Protein AF-A0A5C1AP42-F1 (afdb_monomer)

Mean predicted aligned error: 11.04 Å

pLDDT: mean 77.17, std 11.01, range [42.78, 95.25]

Organism: NCBI:txid2598579

Sequence (96 aa):
MSARLRRVKKIEAAVRRENPPPAWPGVVFVLEATPDRPPGRWVRPDGATEVLVYDPDGPKPDFRFPGNPLVLGGEIDPFAREAELRTDCRFVPAGG

Nearest PDB structures (foldseek):
  6j6x-assembly1_A  TM=2.980E-01  e=1.525E+00  Homo sapiens

Structure (mmCIF, N/CA/C/O backbone):
data_AF-A0A5C1AP42-F1
#
_entry.id   AF-A0A5C1AP42-F1
#
loop_
_atom_site.group_PDB
_atom_site.id
_atom_site.type_symbol
_atom_site.label_atom_id
_atom_site.label_alt_id
_atom_site.label_comp_id
_atom_site.label_asym_id
_atom_site.label_entity_id
_atom_site.label_seq_id
_atom_site.pdbx_PDB_ins_code
_atom_site.Cartn_x
_atom_site.Cartn_y
_atom_site.Cartn_z
_atom_site.occupancy
_atom_site.B_iso_or_equiv
_atom_site.auth_seq_id
_atom_site.auth_comp_id
_atom_site.auth_asym_id
_atom_site.auth_atom_id
_atom_site.pdbx_PDB_model_num
ATOM 1 N N . MET A 1 1 ? -2.661 12.582 35.891 1.00 66.69 1 MET A N 1
ATOM 2 C CA . MET A 1 1 ? -3.779 12.553 34.913 1.00 66.69 1 MET A CA 1
ATOM 3 C C . MET A 1 1 ? -5.110 12.539 35.665 1.00 66.69 1 MET A C 1
ATOM 5 O O . MET A 1 1 ? -5.276 11.703 36.548 1.00 66.69 1 MET A O 1
ATOM 9 N N . SER A 1 2 ? -6.023 13.476 35.389 1.00 88.88 2 SER A N 1
ATOM 10 C CA . SER A 1 2 ? -7.251 13.652 36.187 1.00 88.88 2 SER A CA 1
ATOM 11 C C . SER A 1 2 ? -8.249 12.494 36.015 1.00 88.88 2 SER A C 1
ATOM 13 O O . SER A 1 2 ? -8.244 11.784 35.006 1.00 88.88 2 SER A O 1
ATOM 15 N N . ALA A 1 3 ? -9.125 12.285 37.005 1.00 90.06 3 ALA A N 1
ATOM 16 C CA . ALA A 1 3 ? -10.180 11.264 36.947 1.00 90.06 3 ALA A CA 1
ATOM 17 C C . ALA A 1 3 ? -11.123 11.468 35.747 1.00 90.06 3 ALA A C 1
ATOM 19 O O . ALA A 1 3 ? -11.503 10.505 35.080 1.00 90.06 3 ALA A O 1
ATOM 20 N N . ARG A 1 4 ? -11.411 12.732 35.415 1.00 89.88 4 ARG A N 1
ATOM 21 C CA . ARG A 1 4 ? -12.188 13.120 34.234 1.00 89.88 4 ARG A CA 1
ATOM 22 C C . ARG A 1 4 ? -11.528 12.649 32.938 1.00 89.88 4 ARG A C 1
ATOM 24 O O . ARG A 1 4 ? -12.195 12.019 32.126 1.00 89.88 4 ARG A O 1
ATOM 31 N N . LEU A 1 5 ? -10.221 12.871 32.778 1.00 89.88 5 LEU A N 1
ATOM 32 C CA . LEU A 1 5 ? -9.499 12.469 31.566 1.00 89.88 5 LEU A CA 1
ATOM 33 C C . LEU A 1 5 ? -9.460 10.941 31.394 1.00 89.88 5 LEU A C 1
ATOM 35 O O . LEU A 1 5 ? -9.593 10.436 30.284 1.00 89.88 5 LEU A O 1
ATOM 39 N N . ARG A 1 6 ? -9.332 10.188 32.497 1.00 93.69 6 ARG A N 1
ATOM 40 C CA . ARG A 1 6 ? -9.398 8.715 32.474 1.00 93.69 6 ARG A CA 1
ATOM 41 C C . ARG A 1 6 ? -10.773 8.203 32.042 1.00 93.69 6 ARG A C 1
ATOM 43 O O . ARG A 1 6 ? -10.846 7.257 31.263 1.00 93.69 6 ARG A O 1
ATOM 50 N N . ARG A 1 7 ? -11.853 8.835 32.517 1.00 94.75 7 ARG A N 1
ATOM 51 C CA . ARG A 1 7 ? -13.228 8.485 32.130 1.00 94.75 7 ARG A CA 1
ATOM 52 C C . ARG A 1 7 ? -13.480 8.747 30.646 1.00 94.75 7 ARG A C 1
ATOM 54 O O . ARG A 1 7 ? -14.030 7.875 29.987 1.00 94.75 7 ARG A O 1
ATOM 61 N N . VAL A 1 8 ? -13.028 9.892 30.129 1.00 93.06 8 VAL A N 1
ATOM 62 C CA . VAL A 1 8 ? -13.138 10.232 28.699 1.00 93.06 8 VAL A CA 1
ATOM 63 C C . VAL A 1 8 ? -12.415 9.196 27.836 1.00 93.06 8 VAL A C 1
ATOM 65 O O . VAL A 1 8 ? -13.056 8.582 26.993 1.00 93.06 8 VAL A O 1
ATOM 68 N N . LYS A 1 9 ? -11.144 8.883 28.130 1.00 90.44 9 LYS A N 1
ATOM 69 C CA . LYS A 1 9 ? -10.381 7.866 27.378 1.00 90.44 9 LYS A CA 1
ATOM 70 C C . LYS A 1 9 ? -11.042 6.483 27.380 1.00 90.44 9 LYS A C 1
ATOM 72 O O . LYS A 1 9 ? -10.988 5.769 26.385 1.00 90.44 9 LYS A O 1
ATOM 77 N N . LYS A 1 10 ? -11.676 6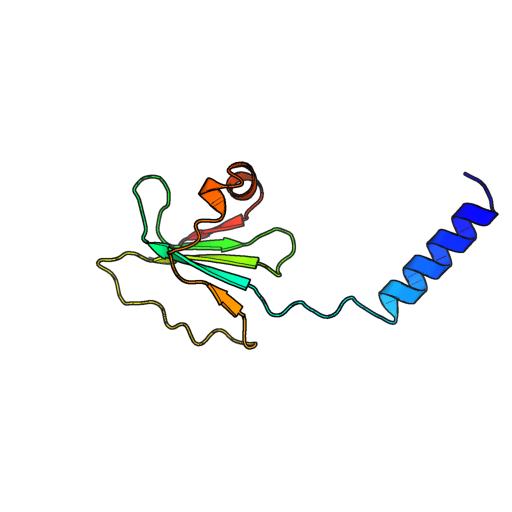.090 28.492 1.00 95.25 10 LYS A N 1
ATOM 78 C CA . LYS A 1 10 ? -12.391 4.806 28.593 1.00 95.25 10 LYS A CA 1
ATOM 79 C C . LYS A 1 10 ? -13.643 4.779 27.708 1.00 95.25 10 LYS A C 1
ATOM 81 O O . LYS A 1 10 ? -13.926 3.750 27.105 1.00 95.25 10 LYS A O 1
ATOM 86 N N . ILE A 1 11 ? -14.362 5.899 27.624 1.00 93.69 11 ILE A N 1
ATOM 87 C CA . ILE A 1 11 ? -15.524 6.055 26.739 1.00 93.69 11 ILE A CA 1
ATOM 88 C C . ILE A 1 11 ? -15.070 6.052 25.278 1.00 93.69 11 ILE A C 1
ATOM 90 O O . ILE A 1 11 ? -15.615 5.295 24.489 1.00 93.69 11 ILE A O 1
ATOM 94 N N . GLU A 1 12 ? -14.033 6.813 24.926 1.00 86.56 12 GLU A N 1
ATOM 95 C CA . GLU A 1 12 ? -13.476 6.834 23.565 1.00 86.56 12 GLU A CA 1
ATOM 96 C C . GLU A 1 12 ? -13.031 5.443 23.101 1.00 86.56 12 GLU A C 1
ATOM 98 O O . GLU A 1 12 ? -13.318 5.042 21.975 1.00 86.56 12 GLU A O 1
ATOM 103 N N . ALA A 1 13 ? -12.368 4.680 23.974 1.00 88.69 13 ALA A N 1
ATOM 104 C CA . ALA A 1 13 ? -11.967 3.310 23.672 1.00 88.69 13 ALA A CA 1
ATOM 105 C C . ALA A 1 13 ? -13.176 2.380 23.467 1.00 88.69 13 ALA A C 1
ATOM 107 O O . ALA A 1 13 ? -13.161 1.560 22.552 1.00 88.69 13 ALA A O 1
ATOM 108 N N . ALA A 1 14 ? -14.227 2.515 24.285 1.00 92.62 14 ALA A N 1
ATOM 109 C CA . ALA A 1 14 ? -15.459 1.743 24.125 1.00 92.62 14 ALA A CA 1
ATOM 110 C C . ALA A 1 14 ? -16.165 2.080 22.802 1.00 92.62 14 ALA A C 1
ATOM 112 O O . ALA A 1 14 ? -16.502 1.171 22.049 1.00 92.62 14 ALA A O 1
ATOM 113 N N . VAL A 1 15 ? -16.279 3.372 22.475 1.00 83.88 15 VAL A N 1
ATOM 114 C CA . VAL A 1 15 ? -16.877 3.852 21.221 1.00 83.88 15 VAL A CA 1
ATOM 115 C C . VAL A 1 15 ? -16.100 3.345 20.008 1.00 83.88 15 VAL A C 1
ATOM 117 O O . VAL A 1 15 ? -16.722 2.851 19.076 1.00 83.88 15 VAL A O 1
ATOM 120 N N . ARG A 1 16 ? -14.760 3.399 20.024 1.00 78.19 16 ARG A N 1
ATOM 121 C CA . ARG A 1 16 ? -13.912 2.861 18.939 1.00 78.19 16 ARG A CA 1
ATOM 122 C C . ARG A 1 16 ? -14.015 1.345 18.791 1.00 78.19 16 ARG A C 1
ATOM 124 O O . ARG A 1 16 ? -13.849 0.834 17.692 1.00 78.19 16 ARG A O 1
ATOM 131 N N . ARG A 1 17 ? -14.250 0.621 19.888 1.00 81.50 17 ARG A N 1
ATOM 132 C CA . ARG A 1 17 ? -14.438 -0.835 19.864 1.00 81.50 17 ARG A CA 1
ATOM 133 C C . ARG A 1 17 ? -15.797 -1.218 19.277 1.00 81.50 17 ARG A C 1
ATOM 135 O O . ARG A 1 17 ? -15.884 -2.213 18.573 1.00 81.50 17 ARG A O 1
ATOM 142 N N . GLU A 1 18 ? -16.838 -0.454 19.594 1.00 83.38 18 GLU A N 1
ATOM 143 C CA . GLU A 1 18 ? -18.202 -0.676 19.093 1.00 83.38 18 GLU A CA 1
ATOM 144 C C . GLU A 1 18 ? -18.390 -0.162 17.662 1.00 83.38 18 GLU A C 1
ATOM 146 O O . GLU A 1 18 ? -19.160 -0.731 16.897 1.00 83.38 18 GLU A O 1
ATOM 151 N N . ASN A 1 19 ? -17.651 0.883 17.292 1.00 70.06 19 ASN A N 1
ATOM 152 C CA . ASN A 1 19 ? -17.663 1.505 15.976 1.00 70.06 19 ASN A CA 1
ATOM 153 C C . ASN A 1 19 ? -16.221 1.543 15.461 1.00 70.06 19 ASN A C 1
ATOM 155 O O . ASN A 1 19 ? -15.570 2.595 15.535 1.00 70.06 19 ASN A O 1
ATOM 159 N N . PRO A 1 20 ? -15.680 0.397 15.003 1.00 65.94 20 PRO A N 1
ATOM 160 C CA . PRO A 1 20 ? -14.389 0.409 14.342 1.00 65.94 20 PRO A CA 1
ATOM 161 C C . PRO A 1 20 ? -14.470 1.394 13.168 1.00 65.94 20 PRO A C 1
ATOM 163 O O . PRO A 1 20 ? -15.511 1.455 12.504 1.00 65.94 20 PRO A O 1
ATOM 166 N N . PRO A 1 21 ? -13.417 2.195 12.912 1.00 57.25 21 PRO A N 1
ATOM 167 C CA . PRO A 1 21 ? -13.374 3.014 11.712 1.00 57.25 21 PRO A CA 1
ATOM 168 C C . PRO A 1 21 ? -13.717 2.128 10.513 1.00 57.25 21 PRO A C 1
ATOM 170 O O . PRO A 1 21 ? -13.242 0.985 10.479 1.00 57.25 21 PRO A O 1
ATOM 173 N N . PRO A 1 22 ? -14.530 2.605 9.554 1.00 54.56 22 PRO A N 1
ATOM 174 C CA . PRO A 1 22 ? -14.719 1.860 8.324 1.00 54.56 22 PRO A CA 1
ATOM 175 C C . PRO A 1 22 ? -13.334 1.517 7.778 1.00 54.56 22 PRO A C 1
ATOM 177 O O . PRO A 1 22 ? -12.453 2.381 7.739 1.00 54.56 22 PRO A O 1
ATOM 180 N N . ALA A 1 23 ? -13.128 0.244 7.431 1.00 54.25 23 ALA A N 1
ATOM 181 C CA . ALA A 1 23 ? -11.968 -0.137 6.649 1.00 54.25 23 ALA A CA 1
ATOM 182 C C . ALA A 1 23 ? -12.050 0.716 5.386 1.00 54.25 23 ALA A C 1
ATOM 184 O O . ALA A 1 23 ? -12.982 0.564 4.593 1.00 54.25 23 ALA A O 1
ATOM 185 N N . TRP A 1 24 ? -11.161 1.702 5.273 1.00 52.06 24 TRP A N 1
ATOM 186 C CA . TRP A 1 24 ? -11.068 2.500 4.063 1.00 52.06 24 TRP A CA 1
ATOM 187 C C . TRP A 1 24 ? -10.894 1.501 2.918 1.00 52.06 24 TRP A C 1
ATOM 189 O O . TRP A 1 24 ? -10.160 0.522 3.110 1.00 52.06 24 TRP A O 1
ATOM 199 N N . PRO A 1 25 ? -11.588 1.669 1.776 1.00 59.94 25 PRO A N 1
ATOM 200 C CA . PRO A 1 25 ? -11.286 0.840 0.621 1.00 59.94 25 PRO A CA 1
ATOM 201 C C . PRO A 1 25 ? -9.778 0.929 0.429 1.00 59.94 25 PRO A C 1
ATOM 203 O O . PRO A 1 25 ? -9.232 2.036 0.450 1.00 59.94 25 PRO A O 1
ATOM 206 N N . GLY A 1 26 ? -9.110 -0.226 0.367 1.00 67.31 26 GLY A N 1
ATOM 207 C CA . GLY A 1 26 ? -7.660 -0.235 0.250 1.00 67.31 26 GLY A CA 1
ATOM 208 C C . GLY A 1 26 ? -7.250 0.694 -0.895 1.00 67.31 26 GLY A C 1
ATOM 209 O O . GLY A 1 26 ? -7.945 0.758 -1.906 1.00 67.31 26 GLY A O 1
ATOM 210 N N . VAL A 1 27 ? -6.194 1.481 -0.750 1.00 73.25 27 VAL A N 1
ATOM 211 C CA . VAL A 1 27 ? -5.671 2.274 -1.870 1.00 73.25 27 VAL A CA 1
ATOM 212 C C . VAL A 1 27 ? -4.488 1.517 -2.432 1.00 73.25 27 VAL A C 1
ATOM 214 O O . VAL A 1 27 ? -3.563 1.200 -1.686 1.00 73.25 27 VAL A O 1
ATOM 217 N N . VAL A 1 28 ? -4.517 1.222 -3.731 1.00 77.88 28 VAL A N 1
ATOM 218 C CA . VAL A 1 28 ? -3.396 0.563 -4.403 1.00 77.88 28 VAL A CA 1
ATOM 219 C C . VAL A 1 28 ? -2.790 1.503 -5.432 1.00 77.88 28 VAL A C 1
ATOM 221 O O . VAL A 1 28 ? -3.436 1.836 -6.423 1.00 77.88 28 VAL A O 1
ATOM 224 N N . PHE A 1 29 ? -1.543 1.912 -5.210 1.00 82.56 29 PHE A N 1
ATOM 225 C CA . PHE A 1 29 ? -0.743 2.631 -6.202 1.00 82.56 29 PHE A CA 1
ATOM 226 C C . PHE A 1 29 ? -0.027 1.625 -7.095 1.00 82.56 29 PHE A C 1
ATOM 228 O O . PHE A 1 29 ? 0.626 0.724 -6.577 1.00 82.56 29 PHE A O 1
ATOM 235 N N . VAL A 1 30 ? -0.123 1.766 -8.414 1.00 83.94 30 VAL A N 1
ATOM 236 C CA . VAL A 1 30 ? 0.534 0.860 -9.368 1.00 83.94 30 VAL A CA 1
ATOM 237 C C . VAL A 1 30 ? 1.644 1.606 -10.091 1.00 83.94 30 VAL A C 1
ATOM 239 O O . VAL A 1 30 ? 1.368 2.532 -10.852 1.00 83.94 30 VAL A O 1
ATOM 242 N N . LEU A 1 31 ? 2.888 1.187 -9.874 1.00 85.62 31 LEU A N 1
ATOM 243 C CA . LEU A 1 31 ? 4.086 1.850 -10.385 1.00 85.62 31 LEU A CA 1
ATOM 244 C C . LEU A 1 31 ? 4.956 0.880 -11.187 1.00 85.62 31 LEU A C 1
ATOM 246 O O . LEU A 1 31 ? 5.030 -0.306 -10.875 1.00 85.62 31 LEU A O 1
ATOM 250 N N . GLU A 1 32 ? 5.674 1.405 -12.173 1.00 88.06 32 GLU A N 1
ATOM 251 C CA . GLU A 1 32 ? 6.718 0.652 -12.871 1.00 88.06 32 GLU A CA 1
ATOM 252 C C . GLU A 1 32 ? 7.955 0.489 -11.987 1.00 88.06 32 GLU A C 1
ATOM 254 O O . GLU A 1 32 ? 8.303 1.368 -11.185 1.00 88.06 32 GLU A O 1
ATOM 259 N N . ALA A 1 33 ? 8.622 -0.650 -12.121 1.00 87.31 33 ALA A N 1
ATOM 260 C CA . ALA A 1 33 ? 9.890 -0.900 -11.466 1.00 87.31 33 ALA A CA 1
ATOM 261 C C . ALA A 1 33 ? 10.976 0.047 -11.984 1.00 87.31 33 ALA A C 1
ATOM 263 O O . ALA A 1 33 ? 11.051 0.372 -13.166 1.00 87.31 33 ALA A O 1
ATOM 264 N N . THR A 1 34 ? 11.845 0.470 -11.074 1.00 85.50 34 THR A N 1
ATOM 265 C CA . THR A 1 34 ? 13.081 1.199 -11.380 1.00 85.50 34 THR A CA 1
ATOM 266 C C . THR A 1 34 ? 14.234 0.531 -10.628 1.00 85.50 34 THR A C 1
ATOM 268 O O . THR A 1 34 ? 13.975 -0.248 -9.707 1.00 85.50 34 THR A O 1
ATOM 271 N N . PRO A 1 35 ? 15.512 0.817 -10.945 1.00 82.56 35 PRO A N 1
ATOM 272 C CA . PRO A 1 35 ? 16.638 0.274 -10.176 1.00 82.56 35 PRO A CA 1
ATOM 273 C C . PRO A 1 35 ? 16.524 0.564 -8.674 1.00 82.56 35 PRO A C 1
ATOM 275 O O . PRO A 1 35 ? 16.839 -0.283 -7.841 1.00 82.56 35 PRO A O 1
ATOM 278 N N . ASP A 1 36 ? 15.990 1.737 -8.332 1.00 82.06 36 ASP A N 1
ATOM 279 C CA . ASP A 1 36 ? 15.748 2.128 -6.951 1.00 82.06 36 ASP A CA 1
ATOM 280 C C . ASP A 1 36 ? 14.466 1.535 -6.382 1.00 82.06 36 ASP A C 1
ATOM 282 O O . ASP A 1 36 ? 14.314 1.541 -5.172 1.00 82.06 36 ASP A O 1
ATOM 286 N N . ARG A 1 37 ? 13.527 1.037 -7.186 1.00 83.81 37 ARG A N 1
ATOM 287 C CA . ARG A 1 37 ? 12.231 0.512 -6.743 1.00 83.81 37 ARG A CA 1
ATOM 288 C C . ARG A 1 37 ? 12.002 -0.858 -7.392 1.00 83.81 37 ARG A C 1
ATOM 290 O O . ARG A 1 37 ? 11.383 -0.921 -8.455 1.00 83.81 37 ARG A O 1
ATOM 297 N N . PRO A 1 38 ? 12.496 -1.947 -6.773 1.00 86.62 38 PRO A N 1
ATOM 298 C CA . PRO A 1 38 ? 12.381 -3.277 -7.355 1.00 86.62 38 PRO A CA 1
ATOM 299 C C . PRO A 1 38 ? 10.919 -3.755 -7.386 1.00 86.62 38 PRO A C 1
ATOM 301 O O . PRO A 1 38 ? 10.119 -3.318 -6.545 1.00 86.62 38 PRO A O 1
ATOM 304 N N . PRO A 1 39 ? 10.573 -4.674 -8.310 1.00 87.69 39 PRO A N 1
ATOM 305 C CA . PRO A 1 39 ? 9.251 -5.284 -8.369 1.00 87.69 39 PRO A CA 1
ATOM 306 C C . PRO A 1 39 ? 8.849 -5.924 -7.037 1.00 87.69 39 PRO A C 1
ATOM 308 O O . PRO A 1 39 ? 9.640 -6.594 -6.366 1.00 87.69 39 PRO A O 1
ATOM 311 N N . GLY A 1 40 ? 7.592 -5.734 -6.652 1.00 86.25 40 GLY A N 1
ATOM 312 C CA . GLY A 1 40 ? 7.056 -6.233 -5.394 1.00 86.25 40 GLY A CA 1
ATOM 313 C C . GLY A 1 40 ? 5.973 -5.332 -4.827 1.00 86.25 40 GLY A C 1
ATOM 314 O O . GLY A 1 40 ? 5.428 -4.462 -5.501 1.00 86.25 40 GLY A O 1
ATOM 315 N N . ARG A 1 41 ? 5.644 -5.556 -3.561 1.00 86.44 41 ARG A N 1
ATOM 316 C CA . ARG A 1 41 ? 4.566 -4.868 -2.861 1.00 86.44 41 ARG A CA 1
ATOM 317 C C . ARG A 1 41 ? 5.098 -4.166 -1.624 1.00 86.44 41 ARG A C 1
ATOM 319 O O . ARG A 1 41 ? 5.736 -4.787 -0.780 1.00 86.44 41 ARG A O 1
ATOM 326 N N . TRP A 1 42 ? 4.802 -2.883 -1.498 1.00 85.94 42 TRP A N 1
ATOM 327 C CA . TRP A 1 42 ? 5.113 -2.077 -0.323 1.00 85.94 42 TRP A CA 1
ATOM 328 C C . TRP A 1 42 ? 3.816 -1.816 0.431 1.00 85.94 42 TRP A C 1
ATOM 330 O O . TRP A 1 42 ? 2.901 -1.189 -0.095 1.00 85.94 42 TRP A O 1
ATOM 340 N N . VAL A 1 43 ? 3.714 -2.343 1.646 1.00 83.25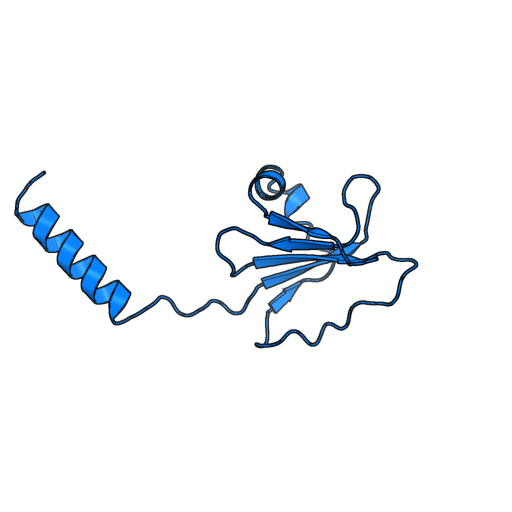 43 VAL A N 1
ATOM 341 C CA . VAL A 1 43 ? 2.497 -2.283 2.462 1.00 83.25 43 VAL A CA 1
ATOM 342 C C . VAL A 1 43 ? 2.701 -1.264 3.572 1.00 83.25 43 VAL A C 1
ATOM 344 O O . VAL A 1 43 ? 3.654 -1.389 4.347 1.00 83.25 43 VAL A O 1
ATOM 347 N N . ARG A 1 44 ? 1.817 -0.268 3.673 1.00 80.25 44 ARG A N 1
ATOM 348 C CA . ARG A 1 44 ? 1.876 0.702 4.772 1.00 80.25 44 ARG A CA 1
ATOM 349 C C . ARG A 1 44 ? 1.525 0.042 6.113 1.00 80.25 44 ARG A C 1
ATOM 351 O O . ARG A 1 44 ? 0.755 -0.920 6.142 1.00 80.25 44 ARG A O 1
ATOM 358 N N . PRO A 1 45 ? 2.013 0.585 7.244 1.00 76.31 45 PRO A N 1
ATOM 359 C CA . PRO A 1 45 ? 1.673 0.085 8.580 1.00 76.31 45 PRO A CA 1
ATOM 360 C C . PRO A 1 45 ? 0.175 0.108 8.899 1.00 76.31 45 PRO A C 1
ATOM 362 O O . PRO A 1 45 ? -0.288 -0.675 9.724 1.00 76.31 45 PRO A O 1
ATOM 365 N N . ASP A 1 46 ? -0.580 1.005 8.256 1.00 73.25 46 ASP A N 1
ATOM 366 C CA . ASP A 1 46 ? -2.032 1.107 8.415 1.00 73.25 46 ASP A CA 1
ATOM 367 C C . ASP A 1 46 ? -2.801 -0.076 7.798 1.00 73.25 46 ASP A C 1
ATOM 369 O O . ASP A 1 46 ? -3.982 -0.248 8.094 1.00 73.25 46 ASP A O 1
ATOM 373 N N . GLY A 1 47 ? -2.147 -0.892 6.958 1.00 67.81 47 GLY A N 1
ATOM 374 C CA . GLY A 1 47 ? -2.751 -2.014 6.235 1.00 67.81 47 GLY A CA 1
ATOM 375 C C . GLY A 1 47 ? -3.826 -1.610 5.220 1.00 67.81 47 GLY A C 1
ATOM 376 O O . GLY A 1 47 ? -4.452 -2.483 4.626 1.00 67.81 47 GLY A O 1
ATOM 377 N N . ALA A 1 48 ? -4.050 -0.310 5.029 1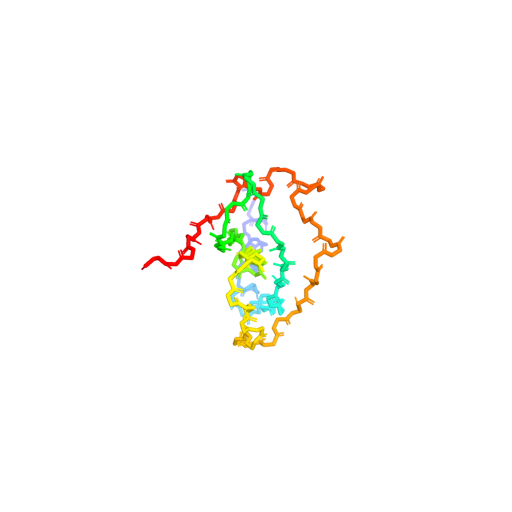.00 72.94 48 ALA A N 1
ATOM 378 C CA . ALA A 1 48 ? -5.078 0.249 4.160 1.00 72.94 48 ALA A CA 1
ATOM 379 C C . ALA A 1 48 ? -4.496 0.751 2.835 1.00 72.94 48 ALA A C 1
ATOM 381 O O . ALA A 1 48 ? -5.236 0.940 1.877 1.00 72.94 48 ALA A O 1
ATOM 382 N N . THR A 1 49 ? -3.183 0.969 2.756 1.00 77.12 49 THR A N 1
ATOM 383 C CA . THR A 1 49 ? -2.526 1.395 1.516 1.00 77.12 49 THR A CA 1
ATOM 384 C C . THR A 1 49 ? -1.442 0.412 1.101 1.00 77.12 49 THR A C 1
ATOM 386 O O . THR A 1 49 ? -0.566 0.056 1.896 1.00 77.12 49 THR A O 1
ATOM 389 N N . GLU A 1 50 ? -1.450 0.045 -0.174 1.00 81.56 50 GLU A N 1
ATOM 390 C CA . GLU A 1 50 ? -0.412 -0.756 -0.809 1.00 81.56 50 GLU A CA 1
ATOM 391 C C . GLU A 1 50 ? 0.154 -0.012 -2.026 1.00 81.56 50 GLU A C 1
ATOM 393 O O . GLU A 1 50 ? -0.561 0.654 -2.771 1.00 81.56 50 GLU A O 1
ATOM 398 N N . VAL A 1 51 ? 1.457 -0.128 -2.247 1.00 84.75 51 VAL A N 1
ATOM 399 C CA . VAL A 1 51 ? 2.106 0.276 -3.496 1.00 84.75 51 VAL A CA 1
ATOM 400 C C . VAL A 1 51 ? 2.586 -0.990 -4.182 1.00 84.75 51 VAL A C 1
ATOM 402 O O . VAL A 1 51 ? 3.460 -1.696 -3.676 1.00 84.75 51 VAL A O 1
ATOM 405 N N . LEU A 1 52 ? 1.987 -1.297 -5.323 1.00 85.44 52 LEU A N 1
ATOM 406 C CA . LEU A 1 52 ? 2.364 -2.397 -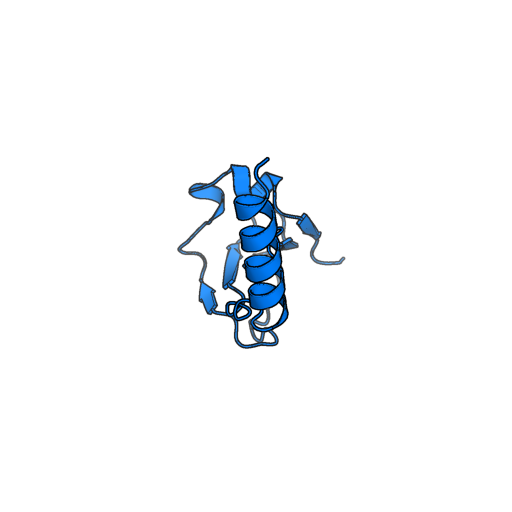6.186 1.00 85.44 52 LEU A CA 1
ATOM 407 C C . LEU A 1 52 ? 3.340 -1.890 -7.245 1.00 85.44 52 LEU A C 1
ATOM 409 O O . LEU A 1 52 ? 3.031 -0.984 -8.014 1.00 85.44 52 LEU A O 1
ATOM 413 N N . VAL A 1 53 ? 4.511 -2.507 -7.292 1.00 86.06 53 VAL A N 1
ATOM 414 C CA . VAL A 1 53 ? 5.553 -2.217 -8.268 1.00 86.06 53 VAL A CA 1
ATOM 415 C C . VAL A 1 53 ? 5.668 -3.409 -9.199 1.00 86.06 53 VAL A C 1
ATOM 417 O O . VAL A 1 53 ? 5.929 -4.523 -8.736 1.00 86.06 53 VAL A O 1
ATOM 420 N N . TYR A 1 54 ? 5.476 -3.185 -10.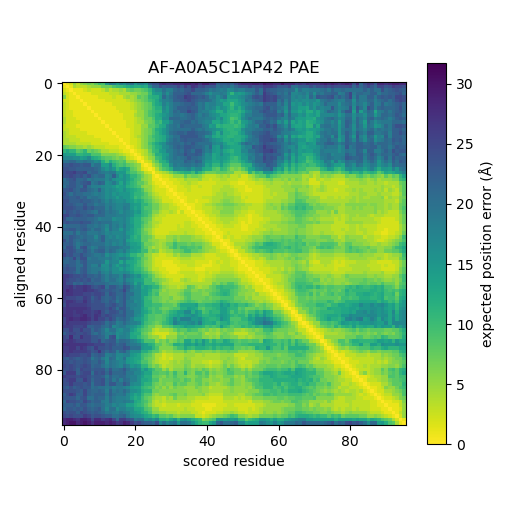495 1.00 85.19 54 TYR A N 1
ATOM 421 C CA . TYR A 1 54 ? 5.534 -4.238 -11.504 1.00 85.19 54 TYR A CA 1
ATOM 422 C C . TYR A 1 54 ? 6.744 -4.086 -12.413 1.00 85.19 54 TYR A C 1
ATOM 424 O O . TYR A 1 54 ? 7.177 -2.976 -12.709 1.00 85.19 54 TYR A O 1
ATOM 432 N N . ASP A 1 55 ? 7.279 -5.221 -12.848 1.00 84.00 55 ASP A N 1
ATOM 433 C CA . ASP A 1 55 ? 8.281 -5.255 -13.904 1.00 84.00 55 ASP A CA 1
ATOM 434 C C . ASP A 1 55 ? 7.605 -4.888 -15.239 1.00 84.00 55 ASP A C 1
ATOM 436 O O . ASP A 1 55 ? 6.669 -5.597 -15.629 1.00 84.00 55 ASP A O 1
ATOM 440 N N . PRO A 1 56 ? 8.008 -3.798 -15.922 1.00 80.81 56 PRO A N 1
ATOM 441 C CA . PRO A 1 56 ? 7.422 -3.418 -17.207 1.00 80.81 56 PRO A CA 1
ATOM 442 C C . PRO A 1 56 ? 7.635 -4.474 -18.301 1.00 80.81 56 PRO A C 1
ATOM 444 O O . PRO A 1 56 ? 6.803 -4.569 -19.204 1.00 80.81 56 PRO A O 1
ATOM 447 N N . ASP A 1 57 ? 8.687 -5.291 -18.193 1.00 84.75 57 ASP A N 1
ATOM 448 C CA . ASP A 1 57 ? 8.965 -6.404 -19.108 1.00 84.75 57 ASP A CA 1
ATOM 449 C C . ASP A 1 57 ? 8.255 -7.707 -18.678 1.00 84.75 57 ASP A C 1
ATOM 451 O O . ASP A 1 57 ? 8.257 -8.710 -19.397 1.00 84.75 57 ASP A O 1
ATOM 455 N N . GLY A 1 58 ? 7.631 -7.700 -17.496 1.00 76.62 58 GLY A N 1
ATOM 456 C CA . GLY A 1 58 ? 6.920 -8.827 -16.910 1.00 76.62 58 GLY A CA 1
ATOM 457 C C . GLY A 1 58 ? 5.430 -8.888 -17.271 1.00 76.62 58 GLY A C 1
ATOM 458 O O . GLY A 1 58 ? 4.875 -8.019 -17.951 1.00 76.62 58 GLY A O 1
ATOM 459 N N . PRO A 1 59 ? 4.721 -9.931 -16.803 1.00 72.62 59 PRO A N 1
ATOM 460 C CA . PRO A 1 59 ? 3.276 -10.004 -16.957 1.00 72.62 59 PRO A CA 1
ATOM 461 C C . PRO A 1 59 ? 2.606 -8.834 -16.229 1.00 72.62 59 PRO A C 1
ATOM 463 O O . PRO A 1 59 ? 2.874 -8.572 -15.054 1.00 72.62 59 PRO A O 1
ATOM 466 N N . LYS A 1 60 ? 1.688 -8.151 -16.924 1.00 67.06 60 LYS A N 1
ATOM 467 C CA . LYS A 1 60 ? 0.907 -7.060 -16.334 1.00 67.06 60 LYS A CA 1
ATOM 468 C C . LYS A 1 60 ? 0.158 -7.579 -15.095 1.00 67.06 60 LYS A C 1
ATOM 470 O O . LYS A 1 60 ? -0.490 -8.624 -15.196 1.00 67.06 60 LYS A O 1
ATOM 475 N N . PRO A 1 61 ? 0.210 -6.877 -13.950 1.00 66.56 61 PRO A N 1
ATOM 476 C CA . PRO A 1 61 ? -0.468 -7.339 -12.749 1.00 66.56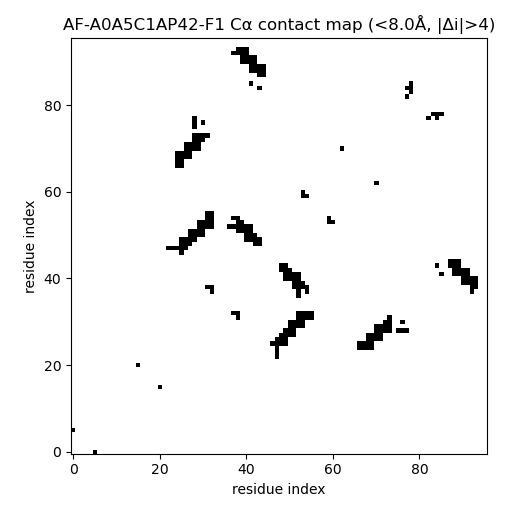 61 PRO A CA 1
ATOM 477 C C . PRO A 1 61 ? -1.976 -7.468 -12.962 1.00 66.56 61 PRO A C 1
ATOM 479 O O . PRO A 1 61 ? -2.601 -6.615 -13.596 1.00 66.56 61 PRO A O 1
ATOM 482 N N . ASP A 1 62 ? -2.567 -8.525 -12.402 1.00 67.25 62 ASP A N 1
ATOM 483 C CA . ASP A 1 62 ? -4.020 -8.637 -12.329 1.00 67.25 62 ASP A CA 1
ATOM 484 C C . ASP A 1 62 ? -4.538 -7.646 -11.275 1.00 67.25 62 ASP A C 1
ATOM 486 O O . ASP A 1 62 ? -4.342 -7.828 -10.074 1.00 67.25 62 ASP A O 1
ATOM 490 N N . PHE A 1 63 ? -5.189 -6.575 -11.731 1.00 63.25 63 PHE A N 1
ATOM 491 C CA . PHE A 1 63 ? -5.762 -5.533 -10.870 1.00 63.25 63 PHE A CA 1
ATOM 492 C C . PHE A 1 63 ? -7.089 -5.939 -10.218 1.00 63.25 63 PHE A C 1
ATOM 494 O O . PHE A 1 63 ? -7.765 -5.102 -9.616 1.00 63.25 63 PHE A O 1
ATOM 501 N N . ARG A 1 64 ? -7.500 -7.207 -10.328 1.00 59.53 64 ARG A N 1
ATOM 502 C CA . ARG A 1 64 ? -8.646 -7.759 -9.595 1.00 59.53 64 ARG A CA 1
ATOM 503 C C . ARG A 1 64 ? -8.270 -7.998 -8.136 1.00 59.53 64 ARG A C 1
ATOM 505 O O . ARG A 1 64 ? -8.151 -9.127 -7.668 1.00 59.53 64 ARG A O 1
ATOM 512 N N . PHE A 1 65 ? -8.070 -6.911 -7.407 1.00 59.75 65 PHE A N 1
ATOM 513 C CA . PHE A 1 65 ? -7.809 -6.980 -5.982 1.00 59.75 65 PHE A CA 1
ATOM 514 C C . PHE A 1 65 ? -9.074 -7.411 -5.221 1.00 59.75 65 PHE A C 1
ATOM 516 O O . PHE A 1 65 ? -10.169 -6.907 -5.501 1.00 59.75 65 PHE A O 1
ATOM 523 N N . PRO A 1 66 ? -8.954 -8.306 -4.227 1.00 54.22 66 PRO A N 1
ATOM 524 C CA . PRO A 1 66 ? -10.067 -8.618 -3.343 1.00 54.22 66 PRO A CA 1
ATOM 525 C C . PRO A 1 66 ? -10.463 -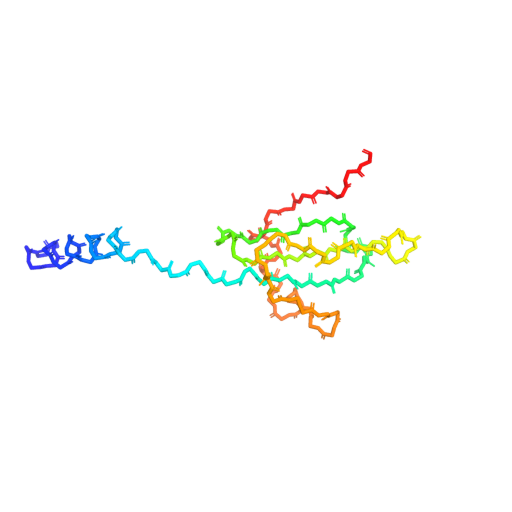7.362 -2.548 1.00 54.22 66 PRO A C 1
ATOM 527 O O . PRO A 1 66 ? -9.613 -6.707 -1.953 1.00 54.22 66 PRO A O 1
ATOM 530 N N . GLY A 1 67 ? -11.757 -7.026 -2.524 1.00 60.94 67 GLY A N 1
ATOM 531 C CA . GLY A 1 67 ? -12.289 -5.952 -1.671 1.00 60.94 67 GLY A CA 1
ATOM 532 C C . GLY A 1 67 ? -12.483 -4.573 -2.319 1.00 60.94 67 GLY A C 1
ATOM 533 O O . GLY A 1 67 ? -12.664 -3.611 -1.579 1.00 60.94 67 GLY A O 1
ATOM 534 N N . ASN A 1 68 ? -12.491 -4.460 -3.656 1.00 57.00 68 ASN A N 1
ATOM 535 C CA . ASN A 1 68 ? -12.713 -3.200 -4.396 1.00 57.00 68 ASN A CA 1
ATOM 536 C C . ASN A 1 68 ? -11.846 -2.013 -3.914 1.00 57.00 68 ASN A C 1
ATOM 538 O O . ASN A 1 68 ? -12.388 -0.958 -3.565 1.00 57.00 68 ASN A O 1
ATOM 542 N N . PRO A 1 69 ? -10.510 -2.145 -3.873 1.00 70.50 69 PRO A N 1
ATOM 543 C CA . PRO A 1 69 ? -9.659 -1.005 -3.582 1.00 70.50 69 PRO A CA 1
ATOM 544 C C . PRO A 1 69 ? -9.744 0.070 -4.672 1.00 70.50 69 PRO A C 1
ATOM 546 O O . PRO A 1 69 ? -10.004 -0.218 -5.844 1.00 70.50 69 PRO A O 1
ATOM 549 N N . LEU A 1 70 ? -9.468 1.317 -4.290 1.00 71.50 70 LEU A N 1
ATOM 550 C CA . LEU A 1 70 ? -9.248 2.398 -5.244 1.00 71.50 70 LEU A CA 1
ATOM 551 C C . LEU A 1 70 ? -7.850 2.223 -5.850 1.00 71.50 70 LEU A C 1
ATOM 553 O O . LEU A 1 70 ? -6.843 2.404 -5.164 1.00 71.50 70 LEU A O 1
ATOM 557 N N . VAL A 1 71 ? -7.794 1.859 -7.130 1.00 72.19 71 VAL A N 1
ATOM 558 C CA . VAL A 1 71 ? -6.532 1.694 -7.860 1.00 72.19 71 VAL A CA 1
ATOM 559 C C . VAL A 1 71 ? -6.134 3.027 -8.486 1.00 72.19 71 VAL A C 1
ATOM 561 O O . VAL A 1 71 ? -6.855 3.563 -9.328 1.00 72.19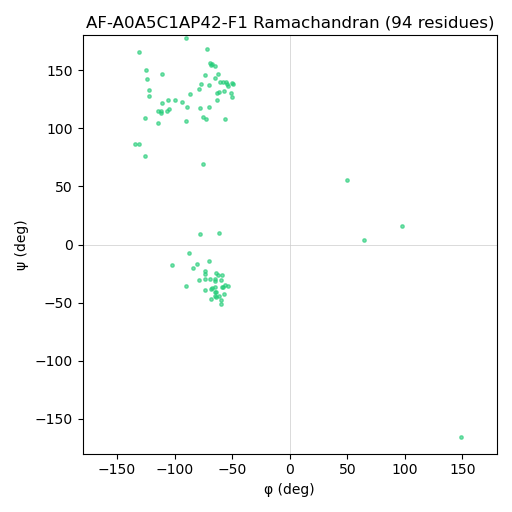 71 VAL A O 1
ATOM 564 N N . LEU A 1 72 ? -4.982 3.555 -8.080 1.00 73.94 72 LEU A N 1
ATOM 565 C CA . LEU A 1 72 ? -4.383 4.769 -8.625 1.00 73.94 72 LEU A CA 1
ATOM 566 C C . LEU A 1 72 ? -3.208 4.375 -9.529 1.00 73.94 72 LEU A C 1
ATOM 568 O O . LEU A 1 72 ? -2.247 3.744 -9.086 1.00 73.94 72 LEU A O 1
ATOM 572 N N . GLY A 1 73 ? -3.322 4.699 -10.818 1.00 66.50 73 GLY A N 1
ATOM 573 C CA . GLY A 1 73 ? -2.296 4.409 -11.822 1.00 66.50 73 GLY A CA 1
ATOM 574 C C . GLY A 1 73 ? -1.050 5.290 -11.683 1.00 66.50 73 GLY A C 1
ATOM 575 O O . GLY A 1 73 ? -1.065 6.296 -10.974 1.00 66.50 73 GLY A O 1
ATOM 576 N N . GLY A 1 74 ? 0.011 4.909 -12.403 1.00 65.56 74 GLY A N 1
ATOM 577 C CA . GLY A 1 74 ? 1.389 5.408 -12.275 1.00 65.56 74 GLY A CA 1
ATOM 578 C C . GLY A 1 74 ? 1.655 6.896 -12.525 1.00 65.56 74 GLY A C 1
ATOM 579 O O . GLY A 1 74 ? 2.811 7.298 -12.575 1.00 65.56 74 GLY A O 1
ATOM 580 N N . GLU A 1 75 ? 0.619 7.724 -12.646 1.00 66.62 75 GLU A N 1
ATOM 581 C CA . GLU A 1 75 ? 0.746 9.185 -12.642 1.00 66.62 75 GLU A CA 1
ATOM 582 C C . GLU A 1 75 ? 1.050 9.735 -11.237 1.00 66.62 75 GLU A C 1
ATOM 584 O O . GLU A 1 75 ? 1.596 10.830 -11.104 1.00 66.62 75 GLU A O 1
ATOM 589 N N . ILE A 1 76 ? 0.716 8.983 -10.180 1.00 73.25 76 ILE A N 1
ATOM 590 C CA . ILE A 1 76 ? 0.938 9.391 -8.789 1.00 73.25 76 ILE A CA 1
ATOM 591 C C . ILE A 1 76 ? 1.956 8.454 -8.140 1.00 73.25 76 ILE A C 1
ATOM 593 O O . ILE A 1 76 ? 1.621 7.340 -7.746 1.00 73.25 76 ILE A O 1
ATOM 597 N N . ASP A 1 77 ? 3.188 8.939 -7.979 1.00 77.88 77 ASP A N 1
ATOM 598 C CA . ASP A 1 77 ? 4.214 8.274 -7.174 1.00 77.88 77 ASP A CA 1
ATOM 599 C C . ASP A 1 77 ? 4.148 8.769 -5.714 1.00 77.88 77 ASP A C 1
ATOM 601 O O . ASP A 1 77 ? 4.551 9.905 -5.430 1.00 77.88 77 ASP A O 1
ATOM 605 N N . PRO A 1 78 ? 3.651 7.956 -4.761 1.00 75.88 78 PRO A N 1
ATOM 606 C CA . PRO A 1 78 ? 3.590 8.350 -3.357 1.00 75.88 78 PRO A CA 1
ATOM 607 C C . PRO A 1 78 ? 4.986 8.547 -2.747 1.00 75.88 78 PRO A C 1
ATOM 609 O O . PRO A 1 78 ? 5.152 9.404 -1.879 1.00 75.88 78 PRO A O 1
ATOM 612 N N . PHE A 1 79 ? 6.011 7.835 -3.230 1.00 77.00 79 PHE A N 1
ATOM 613 C CA . PHE A 1 79 ? 7.376 7.975 -2.719 1.00 77.00 79 PHE A CA 1
ATOM 614 C C . PHE A 1 79 ? 8.038 9.282 -3.161 1.00 77.00 79 PHE A C 1
ATOM 616 O O . PHE A 1 79 ? 8.920 9.781 -2.466 1.00 77.00 79 PHE A O 1
ATOM 623 N N . ALA A 1 80 ? 7.611 9.862 -4.288 1.00 79.56 80 ALA A N 1
ATOM 624 C CA . ALA A 1 80 ? 8.137 11.142 -4.761 1.00 79.56 80 ALA A CA 1
ATOM 625 C C . ALA A 1 80 ? 7.707 12.320 -3.870 1.00 79.56 80 ALA A C 1
ATOM 627 O O . ALA A 1 80 ? 8.432 13.308 -3.761 1.00 79.56 80 ALA A O 1
ATOM 628 N N . ARG A 1 81 ? 6.528 12.230 -3.235 1.00 73.19 81 ARG A N 1
ATOM 629 C CA . ARG A 1 81 ? 6.029 13.269 -2.318 1.00 73.19 81 ARG A CA 1
ATOM 630 C C . ARG A 1 81 ? 6.447 13.042 -0.874 1.00 73.19 81 ARG A C 1
ATOM 632 O O . ARG A 1 81 ? 6.721 14.009 -0.172 1.00 73.19 81 ARG A O 1
ATOM 639 N N . GLU A 1 82 ? 6.509 11.790 -0.441 1.00 76.31 82 GLU A N 1
ATOM 640 C CA . GLU A 1 82 ? 6.859 11.419 0.926 1.00 76.31 82 GLU A CA 1
ATOM 641 C C . GLU A 1 82 ? 7.876 10.273 0.885 1.00 76.31 82 GLU A C 1
ATOM 643 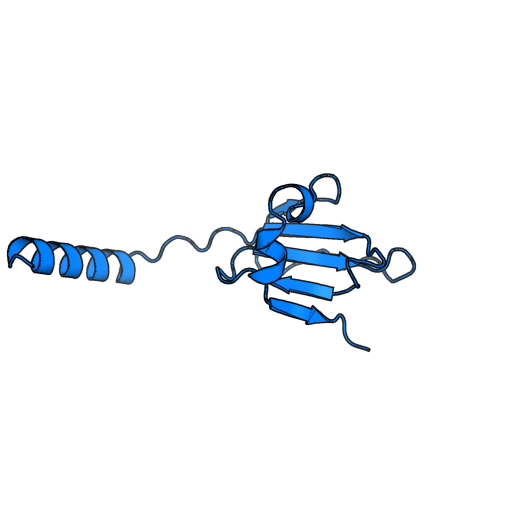O O . GLU A 1 82 ? 7.528 9.097 0.950 1.00 76.31 82 GLU A O 1
ATOM 648 N N . ALA A 1 83 ? 9.163 10.609 0.779 1.00 72.38 83 ALA A N 1
ATOM 649 C CA . ALA A 1 83 ? 10.233 9.608 0.742 1.00 72.38 83 ALA A CA 1
ATOM 650 C C . ALA A 1 83 ? 10.266 8.733 2.015 1.00 72.38 83 ALA A C 1
ATOM 652 O O . ALA A 1 83 ? 10.602 7.550 1.948 1.00 72.38 83 ALA A O 1
ATOM 653 N N . GLU A 1 84 ? 9.850 9.294 3.155 1.00 77.25 84 GLU A N 1
ATOM 654 C CA . GLU A 1 84 ? 9.730 8.607 4.450 1.00 77.25 84 GLU A CA 1
ATOM 655 C C . GLU A 1 84 ? 8.679 7.481 4.431 1.00 77.25 84 GLU A C 1
ATOM 657 O O . GLU A 1 84 ? 8.817 6.491 5.149 1.00 77.25 84 GLU A O 1
ATOM 662 N N . LEU A 1 85 ? 7.684 7.534 3.529 1.00 72.75 85 LEU A N 1
ATOM 663 C CA . LEU A 1 85 ? 6.743 6.419 3.349 1.00 72.75 85 LEU A CA 1
ATOM 664 C C . LEU A 1 85 ? 7.465 5.123 3.028 1.00 72.75 85 LEU A C 1
ATOM 666 O O . LEU A 1 85 ? 7.017 4.045 3.413 1.00 72.75 85 LEU A O 1
ATOM 670 N N . ARG A 1 86 ? 8.570 5.216 2.293 1.00 73.50 86 ARG A N 1
ATOM 671 C CA . ARG A 1 86 ? 9.315 4.047 1.859 1.00 73.50 86 ARG A CA 1
ATOM 672 C C . ARG A 1 86 ? 9.968 3.320 3.029 1.00 73.50 86 ARG A C 1
ATOM 674 O O . ARG A 1 86 ? 10.001 2.094 3.015 1.00 73.50 86 ARG A O 1
ATOM 681 N N . THR A 1 87 ? 10.463 4.052 4.026 1.00 79.06 87 THR A N 1
ATOM 682 C CA . THR A 1 87 ? 11.065 3.461 5.230 1.00 79.06 87 THR A CA 1
ATOM 683 C C . THR A 1 87 ? 10.020 2.865 6.164 1.00 79.06 87 THR A C 1
ATOM 685 O O . THR A 1 87 ? 10.303 1.874 6.833 1.00 79.06 87 THR A O 1
ATOM 688 N N . ASP A 1 88 ? 8.810 3.422 6.163 1.00 82.62 88 ASP A N 1
ATOM 689 C CA . ASP A 1 88 ? 7.709 2.949 7.004 1.00 82.62 88 ASP A CA 1
ATOM 690 C C . ASP A 1 88 ? 6.940 1.776 6.382 1.00 82.62 88 ASP A C 1
ATOM 692 O O . ASP A 1 88 ? 6.247 1.032 7.078 1.00 82.62 88 ASP A O 1
ATOM 696 N N . CYS A 1 89 ? 7.047 1.583 5.067 1.00 83.75 89 CYS A N 1
ATOM 697 C CA . CYS A 1 89 ? 6.404 0.476 4.379 1.00 83.75 89 CYS A CA 1
ATOM 698 C C . CYS A 1 89 ? 7.152 -0.844 4.588 1.00 83.75 89 CYS A C 1
ATOM 700 O O . CYS A 1 89 ? 8.369 -0.950 4.428 1.00 83.75 89 CYS A O 1
ATOM 702 N N . ARG A 1 90 ? 6.391 -1.914 4.813 1.00 87.25 90 ARG A N 1
ATOM 703 C CA . ARG A 1 90 ? 6.905 -3.278 4.731 1.00 87.25 90 ARG A CA 1
ATOM 704 C C . ARG A 1 90 ? 7.011 -3.692 3.266 1.00 87.25 90 ARG A C 1
ATOM 706 O O . ARG A 1 90 ? 5.991 -3.823 2.590 1.00 87.25 90 ARG A O 1
ATOM 713 N N . PHE A 1 91 ? 8.225 -3.970 2.801 1.00 86.88 91 PHE A N 1
ATOM 714 C CA . PHE A 1 91 ? 8.446 -4.558 1.482 1.00 86.88 91 PHE A CA 1
ATOM 715 C C . PHE A 1 91 ? 8.188 -6.071 1.483 1.00 86.88 91 PHE A C 1
ATOM 717 O O . PHE A 1 91 ? 8.642 -6.804 2.365 1.00 86.88 91 PHE A O 1
ATOM 724 N N . VAL A 1 92 ? 7.457 -6.533 0.474 1.00 84.94 92 VAL A N 1
ATOM 725 C CA . VAL A 1 92 ? 7.199 -7.936 0.155 1.00 84.94 92 VAL A CA 1
ATOM 726 C C . VAL A 1 92 ? 7.616 -8.138 -1.306 1.00 84.94 92 VAL A C 1
ATOM 728 O O . VAL A 1 92 ? 6.945 -7.603 -2.189 1.00 84.94 92 VAL A O 1
ATOM 731 N N . PRO A 1 93 ? 8.714 -8.856 -1.591 1.00 84.06 93 PRO A N 1
ATOM 732 C CA . PRO A 1 93 ? 9.164 -9.060 -2.965 1.00 84.06 93 PRO A CA 1
ATOM 733 C C . PRO A 1 93 ? 8.118 -9.833 -3.773 1.00 84.06 93 PRO A C 1
ATOM 735 O O . PRO A 1 93 ? 7.427 -10.703 -3.234 1.00 84.06 93 PRO A O 1
ATOM 738 N N . ALA A 1 94 ? 8.009 -9.525 -5.067 1.00 75.50 94 ALA A N 1
ATOM 739 C CA . ALA A 1 94 ? 7.320 -10.417 -5.992 1.00 75.50 94 ALA A CA 1
ATOM 740 C C . ALA A 1 94 ? 8.115 -11.735 -6.030 1.00 75.50 94 ALA A C 1
ATOM 742 O O . ALA A 1 94 ? 9.332 -11.705 -6.197 1.00 75.50 94 ALA A O 1
ATOM 743 N N . GLY A 1 95 ? 7.460 -12.865 -5.754 1.00 69.81 95 GLY A N 1
ATOM 744 C CA . GLY A 1 95 ? 8.134 -14.160 -5.640 1.00 69.81 95 GLY A CA 1
ATOM 745 C C . GLY A 1 95 ? 8.892 -14.538 -6.917 1.00 69.81 95 GLY A C 1
ATOM 746 O O . GLY A 1 95 ? 8.389 -14.304 -8.016 1.00 69.81 95 GLY A O 1
ATOM 747 N N . GLY A 1 96 ? 10.085 -15.111 -6.738 1.00 42.78 96 GLY A N 1
ATOM 748 C CA . GLY A 1 96 ? 10.731 -15.979 -7.727 1.00 42.78 96 GLY A CA 1
ATOM 749 C C . GLY A 1 96 ? 10.269 -17.424 -7.596 1.00 42.78 96 GLY A C 1
ATOM 750 O O . GLY A 1 96 ? 9.611 -17.743 -6.576 1.00 42.78 96 GLY A O 1
#

Solvent-accessible surface area (backbone atoms only — not comparable to full-atom values): 5735 Å² total; per-residue (Å²): 134,56,73,68,59,55,52,51,54,53,49,52,52,50,50,44,69,77,50,57,75,76,80,61,60,31,35,36,33,42,37,72,42,43,95,92,41,65,46,19,37,33,34,36,83,83,74,38,40,37,38,40,26,39,48,82,92,49,80,79,78,82,81,82,55,88,78,69,44,53,74,42,59,63,88,60,60,67,54,80,80,37,59,66,54,59,78,58,25,50,76,42,72,58,81,131

Foldseek 3Di:
DDPVVVVVVVVVVVCCVVCPPPLAQAEEEEAEDDPVRHAFWWAAPVNRYIYGYDHPVDDDDDPPDPRDHHYDYHVDDPCVVPVVRRVRTDTDHDDD

Secondary structure (DSSP, 8-state):
--HHHHHHHHHHHHHHHHSPPP-PPPEEEEEE-BTTB-SEEEE-TTSSEEEEEE-TTSPPP----TT--EEE-TT--HHHH-THHHHHSEEEEPP-

Radius of gyration: 18.17 Å; Cα contacts (8 Å, |Δi|>4): 128; chains: 1; bounding box: 35×30×56 Å